Protein AF-A0A840PJP5-F1 (afdb_monomer)

InterPro domains:
  IPR010095 Cas12f1-like, TNB domain [PF07282] (1-34)

Sequence (54 aa):
MLEYKAAWYGRTLMVVDRWSPSSKLCSACGALQKTMPLDVRERAAPVARSMIGM

Solvent-accessible surface area (backbone atoms only — not comparable to full-atom values): 3881 Å² total; per-residue (Å²): 131,66,63,68,58,24,61,75,69,77,45,89,83,82,88,76,68,91,83,58,59,68,89,42,36,36,90,88,75,65,50,74,52,93,76,80,67,90,86,63,86,73,80,88,46,80,70,57,66,66,66,77,73,119

Radius of gyration: 16.05 Å; Cα contacts (8 Å, |Δi|>4): 27; chains: 1; bounding box: 30×32×34 Å

Mean predicted aligned error: 8.21 Å

Organism: NCBI:txid1073253

Structure (mmCIF, N/CA/C/O backbone):
data_AF-A0A840PJP5-F1
#
_entry.id   AF-A0A840PJP5-F1
#
loop_
_atom_site.group_PDB
_atom_site.id
_atom_site.type_symbol
_atom_site.label_atom_id
_atom_site.label_alt_id
_atom_site.label_comp_id
_atom_site.label_asym_id
_atom_site.label_entity_id
_atom_site.label_seq_id
_atom_site.pdbx_PDB_ins_code
_atom_site.Cartn_x
_atom_site.Cartn_y
_atom_site.Cartn_z
_atom_site.occupancy
_atom_site.B_iso_or_equiv
_atom_site.auth_seq_id
_atom_site.auth_comp_id
_atom_site.auth_asym_id
_atom_site.auth_atom_id
_atom_site.pdbx_PDB_model_num
ATOM 1 N N . MET A 1 1 ? -6.490 -10.551 14.186 1.00 78.56 1 MET A N 1
ATOM 2 C CA . MET A 1 1 ? -7.742 -9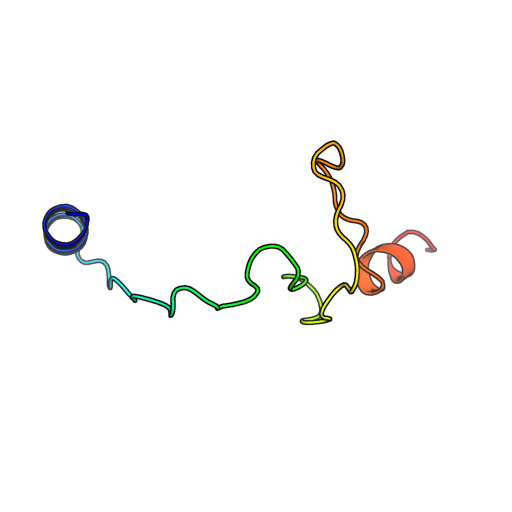.821 13.911 1.00 78.56 1 MET A CA 1
ATOM 3 C C . MET A 1 1 ? -7.454 -8.333 14.070 1.00 78.56 1 MET A C 1
ATOM 5 O O . MET A 1 1 ? -6.993 -7.945 15.138 1.00 78.56 1 MET A O 1
ATOM 9 N N . LEU A 1 2 ? -7.565 -7.530 13.009 1.00 90.75 2 LEU A N 1
ATOM 10 C CA . LEU A 1 2 ? -7.284 -6.079 13.045 1.00 90.75 2 LEU A CA 1
ATOM 11 C C . LEU A 1 2 ? -8.563 -5.256 13.278 1.00 90.75 2 LEU A C 1
ATOM 13 O O . LEU A 1 2 ? -8.484 -4.088 13.656 1.00 90.75 2 LEU A O 1
ATOM 17 N N . GLU A 1 3 ? -9.726 -5.884 13.116 1.00 92.88 3 GLU A N 1
ATOM 18 C CA . GLU A 1 3 ? -11.061 -5.303 13.252 1.00 92.88 3 GLU A CA 1
ATOM 19 C C . GLU A 1 3 ? -11.264 -4.645 14.620 1.00 92.88 3 GLU A C 1
ATOM 21 O O . GLU A 1 3 ? -11.756 -3.523 14.696 1.00 92.88 3 GLU A O 1
ATOM 26 N N . TYR A 1 4 ? -10.810 -5.290 15.701 1.00 93.44 4 TYR A N 1
ATOM 27 C CA . TYR A 1 4 ? -10.975 -4.741 17.049 1.00 93.44 4 TYR A CA 1
ATOM 28 C C . TYR A 1 4 ? -10.187 -3.436 17.249 1.00 93.44 4 TYR A C 1
ATOM 30 O O . TYR A 1 4 ? -10.680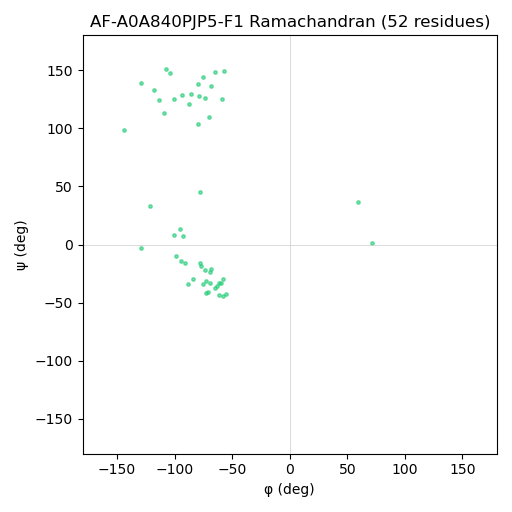 -2.506 17.880 1.00 93.44 4 TYR A O 1
ATOM 38 N N . LYS A 1 5 ? -8.984 -3.325 16.664 1.00 94.88 5 LYS A N 1
ATOM 39 C CA . LYS A 1 5 ? -8.183 -2.092 16.725 1.00 94.88 5 LYS A CA 1
ATOM 40 C C . LYS A 1 5 ? -8.808 -0.999 15.872 1.00 94.88 5 LYS A C 1
ATOM 42 O O . LYS A 1 5 ? -8.850 0.153 16.288 1.00 94.88 5 LYS A O 1
ATOM 47 N N . ALA A 1 6 ? -9.297 -1.360 14.687 1.00 94.81 6 ALA A N 1
ATOM 48 C CA . ALA A 1 6 ? -9.990 -0.426 13.811 1.00 94.81 6 ALA A CA 1
ATOM 49 C C . ALA A 1 6 ? -11.216 0.182 14.519 1.00 94.81 6 ALA A C 1
ATOM 51 O O . ALA A 1 6 ? -11.359 1.404 14.531 1.00 94.81 6 ALA A O 1
ATOM 52 N N . ALA A 1 7 ? -12.007 -0.644 15.216 1.00 93.56 7 ALA A N 1
ATOM 53 C CA . ALA A 1 7 ? -13.134 -0.195 16.033 1.00 93.56 7 ALA A CA 1
ATOM 54 C C . ALA A 1 7 ? -12.707 0.742 17.179 1.00 93.56 7 ALA A C 1
ATOM 56 O O . ALA A 1 7 ? -13.336 1.776 17.383 1.00 93.56 7 ALA A O 1
ATOM 57 N N . TRP A 1 8 ? -11.614 0.435 17.890 1.00 95.19 8 TRP A N 1
ATOM 58 C CA . TRP A 1 8 ? -11.120 1.272 18.997 1.00 95.19 8 TRP A CA 1
ATOM 59 C C . TRP A 1 8 ? -10.692 2.676 18.568 1.00 95.19 8 TRP A C 1
ATOM 61 O O . TRP A 1 8 ? -10.888 3.632 19.311 1.00 95.19 8 TRP A O 1
ATOM 71 N N . TYR A 1 9 ? -10.108 2.808 17.377 1.00 94.88 9 TYR A N 1
ATOM 72 C CA . TYR A 1 9 ? -9.594 4.086 16.875 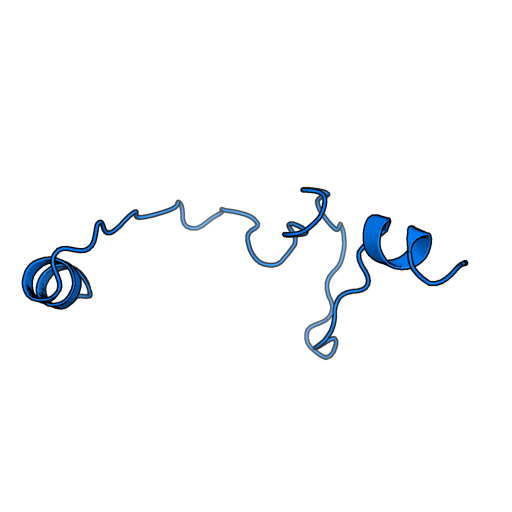1.00 94.88 9 TYR A CA 1
ATOM 73 C C . TYR A 1 9 ? -10.534 4.777 15.876 1.00 94.88 9 TYR A C 1
ATOM 75 O O . TYR A 1 9 ? -10.121 5.750 15.242 1.00 94.88 9 TYR A O 1
ATOM 83 N N . GLY A 1 10 ? -11.760 4.270 15.691 1.00 94.19 10 GLY A N 1
ATOM 84 C CA . GLY A 1 10 ? -12.718 4.811 14.721 1.00 94.19 10 GLY A CA 1
ATOM 85 C C . GLY A 1 10 ? -12.190 4.794 13.281 1.00 94.19 10 GLY A C 1
ATOM 86 O O . GLY A 1 10 ? -12.403 5.743 12.528 1.00 94.19 10 GLY A O 1
ATOM 87 N N . ARG A 1 11 ? -11.429 3.758 12.906 1.00 95.12 11 ARG A N 1
ATOM 88 C CA . ARG A 1 11 ? -10.837 3.600 11.569 1.00 95.12 11 ARG A CA 1
ATOM 89 C C . ARG A 1 11 ? -11.604 2.571 10.752 1.00 95.12 11 ARG A C 1
ATOM 91 O O . ARG A 1 11 ? -12.072 1.568 11.280 1.00 95.12 11 ARG A O 1
ATOM 98 N N . THR A 1 12 ? -11.650 2.786 9.443 1.00 93.62 12 THR A N 1
ATOM 99 C CA . THR A 1 12 ? -12.213 1.824 8.492 1.00 93.62 12 THR A CA 1
ATOM 100 C C . THR A 1 12 ? -11.155 0.800 8.094 1.00 93.62 12 THR A C 1
ATOM 102 O O . THR A 1 12 ? -10.053 1.168 7.687 1.00 93.62 12 THR A O 1
ATOM 105 N N . LEU A 1 13 ? -11.493 -0.486 8.189 1.00 92.88 13 LEU A N 1
ATOM 106 C CA . LEU A 1 13 ? -10.660 -1.585 7.708 1.00 92.88 13 LEU A CA 1
ATOM 107 C C . LEU A 1 13 ? -11.190 -2.078 6.357 1.00 92.88 13 LEU A C 1
ATOM 109 O O . LEU A 1 13 ? -12.354 -2.450 6.253 1.00 92.88 13 LEU A O 1
ATOM 113 N N . MET A 1 14 ? -10.326 -2.099 5.341 1.00 92.19 14 MET A N 1
ATOM 114 C CA . MET A 1 14 ? -10.634 -2.621 4.007 1.00 92.19 14 MET A CA 1
ATOM 115 C C . MET A 1 14 ? -9.790 -3.868 3.747 1.00 92.19 14 MET A C 1
ATOM 117 O O . MET A 1 14 ? -8.563 -3.817 3.838 1.00 92.19 14 MET A O 1
ATOM 121 N N . VAL A 1 15 ? -10.444 -4.985 3.428 1.00 91.69 15 VAL A N 1
ATOM 122 C CA . VAL A 1 15 ? -9.775 -6.239 3.062 1.00 91.69 15 VAL A CA 1
ATOM 123 C C . VAL A 1 15 ? -9.644 -6.294 1.545 1.00 91.69 15 VAL A C 1
ATOM 125 O O . VAL A 1 15 ? -10.621 -6.092 0.829 1.00 91.69 15 VAL A O 1
ATOM 128 N N . VAL A 1 16 ? -8.434 -6.556 1.058 1.00 91.12 16 VAL A N 1
ATOM 129 C CA . VAL A 1 16 ? -8.136 -6.6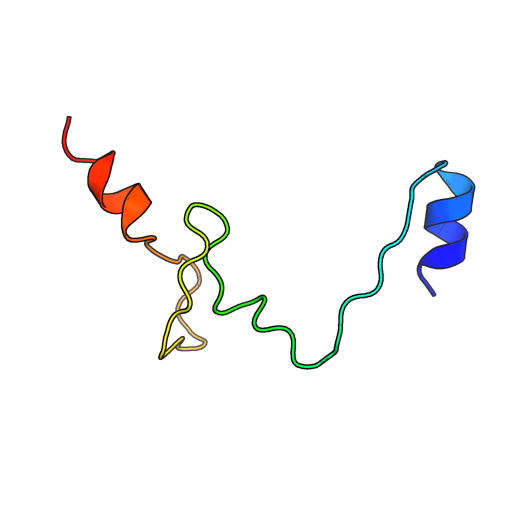93 -0.373 1.00 91.12 16 VAL A CA 1
ATOM 130 C C . VAL A 1 16 ? -7.875 -8.165 -0.691 1.00 91.12 16 VAL A C 1
ATOM 132 O O . VAL A 1 16 ? -7.428 -8.918 0.174 1.00 91.12 16 VAL A O 1
ATOM 135 N N . ASP A 1 17 ? -8.164 -8.572 -1.927 1.00 92.12 17 ASP A N 1
ATOM 136 C CA . ASP A 1 17 ? -7.947 -9.937 -2.405 1.00 92.12 17 ASP A CA 1
ATOM 137 C C . ASP A 1 17 ? -6.485 -10.407 -2.270 1.00 92.12 17 ASP A C 1
ATOM 139 O O . ASP A 1 17 ? -5.536 -9.623 -2.386 1.00 92.12 17 ASP A O 1
ATOM 143 N N . ARG A 1 18 ? -6.310 -11.720 -2.073 1.00 89.00 18 ARG A N 1
ATOM 144 C CA . ARG A 1 18 ? -5.002 -12.370 -1.905 1.00 89.00 18 ARG A CA 1
ATOM 145 C C . ARG A 1 18 ? -4.095 -12.223 -3.129 1.00 89.00 18 ARG A C 1
ATOM 147 O O . ARG A 1 18 ? -2.878 -12.163 -2.969 1.00 89.00 18 ARG A O 1
ATOM 154 N N . TRP A 1 19 ? -4.662 -12.193 -4.329 1.00 88.19 19 TRP A N 1
ATOM 155 C CA . TRP A 1 19 ? -3.931 -12.118 -5.594 1.00 88.19 19 TRP A CA 1
ATOM 156 C C . TRP A 1 19 ? -3.740 -10.684 -6.082 1.00 88.19 19 TRP A C 1
ATOM 158 O O 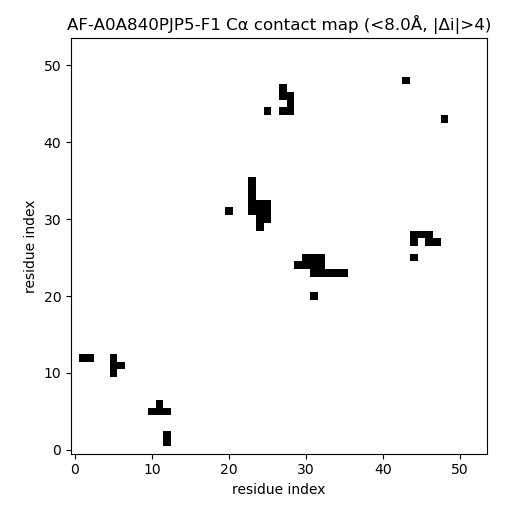. TRP A 1 19 ? -3.236 -10.466 -7.185 1.00 88.19 19 TRP A O 1
ATOM 168 N N . SER A 1 20 ? -4.099 -9.700 -5.256 1.00 85.75 20 SER A N 1
ATOM 169 C CA . SER A 1 20 ? -3.832 -8.300 -5.548 1.00 85.75 20 SER A CA 1
ATOM 170 C C . SER A 1 20 ? -2.325 -8.066 -5.731 1.00 85.75 20 SER A C 1
ATOM 172 O O . SER A 1 20 ? -1.538 -8.382 -4.831 1.00 85.75 20 SER A O 1
ATOM 174 N N . PRO A 1 21 ? -1.883 -7.493 -6.866 1.00 87.38 21 PRO A N 1
ATOM 175 C CA . PRO A 1 21 ? -0.469 -7.306 -7.189 1.00 87.38 21 PRO A CA 1
ATOM 176 C C . PRO A 1 21 ? 0.154 -6.111 -6.441 1.00 87.38 21 PRO A C 1
ATOM 178 O O . PRO A 1 21 ? 0.885 -5.316 -7.028 1.00 87.38 21 PRO A O 1
ATOM 181 N N . SER A 1 22 ? -0.109 -5.974 -5.140 1.00 86.50 22 SER A N 1
ATOM 182 C CA . SER A 1 22 ? 0.251 -4.803 -4.326 1.00 86.50 22 SER A CA 1
ATOM 183 C C . SER A 1 22 ? 1.754 -4.511 -4.279 1.00 86.50 22 SER A C 1
ATOM 185 O O . SER A 1 22 ? 2.154 -3.352 -4.241 1.00 86.50 22 SER A O 1
ATOM 187 N N . SER A 1 23 ? 2.601 -5.542 -4.331 1.00 83.88 23 SER A N 1
ATOM 188 C CA . SER A 1 23 ? 4.060 -5.385 -4.350 1.00 83.88 23 SER A CA 1
ATOM 189 C C . SER A 1 23 ? 4.591 -4.920 -5.708 1.00 83.88 23 SER A C 1
ATOM 191 O O . SER A 1 23 ? 5.555 -4.156 -5.762 1.00 83.88 23 SER A O 1
ATOM 193 N N . LYS A 1 24 ? 3.947 -5.352 -6.800 1.00 86.12 24 LYS A N 1
ATOM 194 C CA . LYS A 1 24 ? 4.343 -5.052 -8.186 1.00 86.12 24 LYS A CA 1
ATOM 195 C C . LYS A 1 24 ? 3.687 -3.788 -8.740 1.00 86.12 24 LYS A C 1
ATOM 197 O O . LYS A 1 24 ? 4.132 -3.285 -9.771 1.00 86.12 24 LYS A O 1
ATOM 202 N N . LEU A 1 25 ? 2.637 -3.294 -8.088 1.00 87.12 25 LEU A N 1
ATOM 203 C CA . LEU A 1 25 ? 1.962 -2.052 -8.435 1.00 87.12 25 LEU A CA 1
ATOM 204 C C . LEU A 1 25 ? 2.768 -0.858 -7.912 1.00 87.12 25 LEU A C 1
ATOM 206 O O . LEU A 1 25 ? 3.109 -0.772 -6.731 1.00 87.12 25 LEU A O 1
ATOM 210 N N . CYS A 1 26 ? 3.064 0.096 -8.789 1.00 84.81 26 CYS A N 1
ATOM 211 C CA . CYS A 1 26 ? 3.662 1.353 -8.368 1.00 84.81 26 CYS A CA 1
ATOM 212 C C . CYS A 1 26 ? 2.626 2.239 -7.658 1.00 84.81 26 CYS A C 1
ATOM 214 O O . CYS A 1 26 ? 1.601 2.571 -8.245 1.00 84.81 26 CYS A O 1
ATOM 216 N N . SER A 1 27 ? 2.918 2.697 -6.437 1.00 82.81 27 SER A N 1
ATOM 217 C CA . SER A 1 27 ? 2.046 3.624 -5.697 1.00 82.81 27 SER A CA 1
ATOM 218 C C . SER A 1 27 ? 1.988 5.033 -6.295 1.00 82.81 27 SER A C 1
ATOM 220 O O . SER A 1 27 ? 1.018 5.743 -6.066 1.00 82.81 27 SER A O 1
ATOM 222 N N . ALA A 1 28 ? 3.007 5.442 -7.057 1.00 82.25 28 ALA A N 1
ATOM 223 C CA . ALA A 1 28 ? 3.083 6.779 -7.643 1.00 82.25 28 ALA A CA 1
ATOM 224 C C . ALA A 1 28 ? 2.405 6.878 -9.020 1.00 82.25 28 ALA A C 1
ATOM 226 O O . ALA A 1 28 ? 1.855 7.921 -9.353 1.00 82.25 28 ALA A O 1
ATOM 227 N N . CYS A 1 29 ? 2.449 5.816 -9.835 1.00 82.31 29 CYS A N 1
ATOM 228 C CA . CYS A 1 29 ? 1.912 5.846 -11.204 1.00 82.31 29 CYS A CA 1
ATOM 229 C C . CYS A 1 29 ? 0.952 4.704 -11.560 1.00 82.31 29 CYS A C 1
ATOM 231 O O . CYS A 1 29 ? 0.462 4.662 -12.683 1.00 82.31 29 CYS A O 1
ATOM 233 N N . GLY A 1 30 ? 0.711 3.744 -10.665 1.00 84.00 30 GLY A N 1
ATOM 234 C CA . GLY A 1 30 ? -0.186 2.611 -10.920 1.00 84.00 30 GLY A CA 1
ATOM 235 C C . GLY A 1 30 ? 0.344 1.563 -11.908 1.00 84.00 30 GLY A C 1
ATOM 236 O O . GLY A 1 30 ? -0.345 0.586 -12.183 1.00 84.00 30 GLY A O 1
ATOM 237 N N . ALA A 1 31 ? 1.561 1.718 -12.442 1.00 84.88 31 ALA A N 1
ATOM 238 C CA . ALA A 1 31 ? 2.128 0.757 -13.387 1.00 84.88 31 ALA A CA 1
ATOM 239 C C . ALA A 1 31 ? 2.438 -0.594 -12.717 1.00 84.88 31 ALA A C 1
ATOM 241 O O . ALA A 1 31 ? 3.027 -0.636 -11.633 1.00 84.88 31 ALA A O 1
ATOM 242 N N . LEU A 1 32 ? 2.098 -1.693 -13.400 1.00 86.06 32 LEU A N 1
ATOM 243 C CA . LEU A 1 32 ? 2.423 -3.058 -12.982 1.00 86.06 32 LEU A CA 1
ATOM 244 C C . LEU A 1 32 ? 3.797 -3.483 -13.505 1.00 86.06 32 LEU A C 1
ATOM 246 O O . LEU A 1 32 ? 4.032 -3.537 -14.713 1.00 86.06 32 LEU A O 1
ATOM 250 N N . GLN A 1 33 ? 4.698 -3.824 -12.589 1.00 82.12 33 GLN A N 1
ATOM 251 C CA . GLN A 1 33 ? 6.017 -4.355 -12.924 1.00 82.12 33 GLN A CA 1
ATOM 252 C C . GLN A 1 33 ? 5.945 -5.847 -13.265 1.00 82.12 33 GLN A C 1
ATOM 254 O O . GLN A 1 33 ? 5.282 -6.628 -12.581 1.00 82.12 33 GLN A O 1
ATOM 259 N N . LYS A 1 34 ? 6.672 -6.264 -14.308 1.00 82.81 34 LY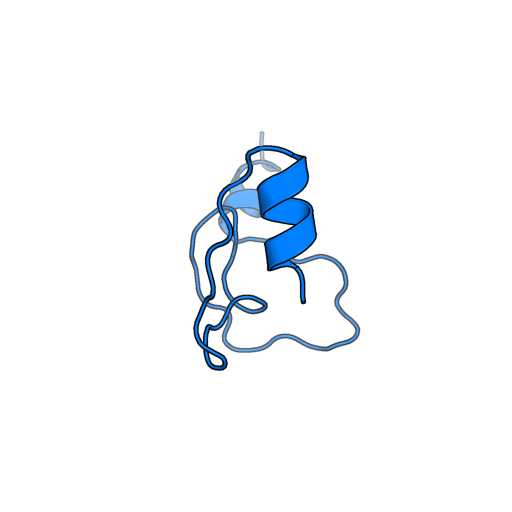S A N 1
ATOM 260 C CA . LYS A 1 34 ? 6.732 -7.675 -14.730 1.00 82.81 34 LYS A CA 1
ATOM 261 C C . LYS A 1 34 ? 7.562 -8.522 -13.758 1.00 82.81 34 LYS A C 1
ATOM 263 O O . LYS A 1 34 ? 7.137 -9.610 -13.364 1.00 82.81 34 LYS A O 1
ATOM 268 N N . THR A 1 35 ? 8.692 -7.979 -13.304 1.00 82.62 35 THR A N 1
ATOM 269 C CA . THR A 1 35 ? 9.677 -8.673 -12.464 1.00 82.62 35 THR A CA 1
ATOM 270 C C . THR A 1 35 ? 10.013 -7.830 -11.241 1.00 82.62 35 THR A C 1
ATOM 272 O O . THR A 1 35 ? 10.154 -6.615 -11.350 1.00 82.62 35 THR A O 1
ATOM 275 N N . MET A 1 36 ? 10.140 -8.474 -10.081 1.00 79.56 36 MET A N 1
ATOM 276 C CA . MET A 1 36 ? 10.540 -7.825 -8.834 1.00 79.56 36 MET A CA 1
ATOM 277 C C . MET A 1 36 ? 11.413 -8.790 -8.017 1.00 79.56 36 MET A C 1
ATOM 279 O O . MET A 1 36 ? 10.870 -9.702 -7.390 1.00 79.56 36 MET A O 1
ATOM 283 N N . PRO A 1 37 ? 12.748 -8.639 -8.075 1.00 83.19 37 PRO A N 1
ATOM 284 C CA . PRO A 1 37 ? 13.677 -9.414 -7.257 1.00 83.19 37 PRO A CA 1
ATOM 285 C C . PRO A 1 37 ? 13.510 -9.090 -5.764 1.00 83.19 37 PRO A C 1
ATO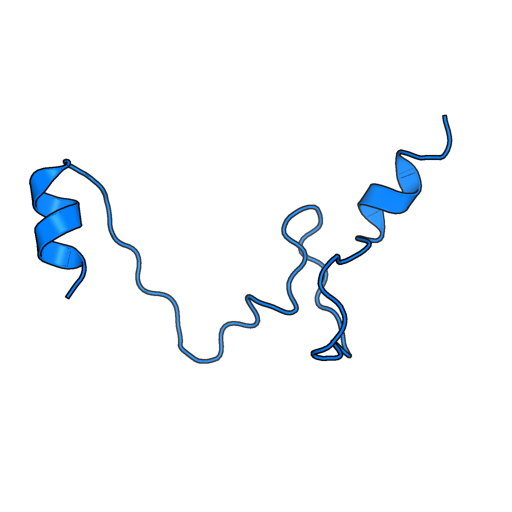M 287 O O . PRO A 1 37 ? 13.155 -7.968 -5.404 1.00 83.19 37 PRO A O 1
ATOM 290 N N . LEU A 1 38 ? 13.749 -10.072 -4.892 1.00 85.50 38 LEU A N 1
ATOM 291 C CA . LEU A 1 38 ? 13.538 -9.954 -3.438 1.00 85.50 38 LEU A CA 1
ATOM 292 C C . LEU A 1 38 ? 14.594 -9.085 -2.734 1.00 85.50 38 LEU A C 1
ATOM 294 O O . LEU A 1 38 ? 14.348 -8.574 -1.643 1.00 85.50 38 LEU A O 1
ATOM 298 N N . ASP A 1 39 ? 15.763 -8.926 -3.345 1.00 87.94 39 ASP A N 1
ATOM 299 C CA . ASP A 1 39 ? 16.878 -8.109 -2.863 1.00 87.94 39 ASP A CA 1
ATOM 300 C C . ASP A 1 39 ? 16.664 -6.603 -3.100 1.00 87.94 39 ASP A C 1
ATOM 302 O O . ASP A 1 39 ? 17.267 -5.769 -2.420 1.00 87.94 39 ASP A O 1
ATOM 306 N N . VAL A 1 40 ? 15.753 -6.240 -4.007 1.00 82.19 40 VAL A N 1
ATOM 307 C CA . VAL A 1 40 ? 15.453 -4.847 -4.345 1.00 82.19 40 VAL A CA 1
ATOM 308 C C . VAL A 1 40 ? 14.527 -4.241 -3.292 1.00 82.19 40 VAL A C 1
ATO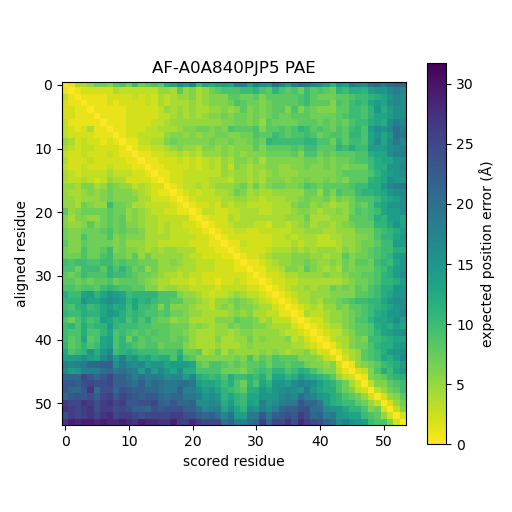M 310 O O . VAL A 1 40 ? 13.319 -4.485 -3.265 1.00 82.19 40 VAL A O 1
ATOM 313 N N . ARG A 1 41 ? 15.099 -3.408 -2.419 1.00 82.06 41 ARG A N 1
ATOM 314 C CA . ARG A 1 41 ? 14.361 -2.722 -1.344 1.00 82.06 41 ARG A CA 1
ATOM 315 C C . ARG A 1 41 ? 13.685 -1.429 -1.792 1.00 82.06 41 ARG A C 1
ATOM 317 O O . ARG A 1 41 ? 12.633 -1.084 -1.260 1.00 82.06 41 ARG A O 1
ATOM 324 N N . GLU A 1 42 ? 14.253 -0.746 -2.783 1.00 81.31 42 GLU A N 1
ATOM 325 C CA . GLU A 1 42 ? 13.737 0.514 -3.316 1.00 81.31 42 GLU A CA 1
ATOM 326 C C . GLU A 1 42 ? 13.361 0.362 -4.789 1.00 81.31 42 GLU A C 1
ATOM 328 O O . GLU A 1 42 ? 14.101 -0.213 -5.586 1.00 81.31 42 GLU A O 1
ATOM 333 N N . ARG A 1 43 ? 12.170 0.845 -5.154 1.00 71.12 43 ARG A N 1
ATOM 334 C CA . ARG A 1 43 ? 11.621 0.687 -6.503 1.00 71.12 43 ARG A CA 1
ATOM 335 C C . ARG A 1 43 ? 11.634 2.025 -7.224 1.00 71.12 43 ARG A C 1
ATOM 337 O O . ARG A 1 43 ? 10.851 2.910 -6.890 1.00 71.12 43 ARG A O 1
ATOM 344 N N . ALA A 1 44 ? 12.454 2.138 -8.264 1.00 70.06 44 ALA A N 1
ATOM 345 C CA . ALA A 1 44 ? 12.395 3.274 -9.171 1.00 70.06 44 ALA A CA 1
ATOM 346 C C . ALA A 1 44 ? 11.103 3.202 -10.002 1.00 70.06 44 ALA A C 1
ATOM 348 O O . ALA A 1 44 ? 10.937 2.338 -10.864 1.00 70.06 44 ALA A O 1
ATOM 349 N N . ALA A 1 45 ? 10.164 4.105 -9.731 1.00 67.12 45 ALA A N 1
ATOM 350 C CA . ALA A 1 45 ? 8.994 4.282 -10.576 1.00 67.12 45 ALA A CA 1
ATOM 351 C C . ALA A 1 45 ? 9.385 5.037 -11.860 1.00 67.12 45 ALA A C 1
ATOM 353 O O . ALA A 1 45 ? 10.180 5.977 -11.784 1.00 67.12 45 ALA A O 1
ATOM 354 N N . PRO A 1 46 ? 8.793 4.723 -13.027 1.00 62.72 46 PRO A N 1
ATOM 355 C CA . PRO A 1 46 ? 9.050 5.484 -14.251 1.00 62.72 46 PRO A CA 1
ATOM 356 C C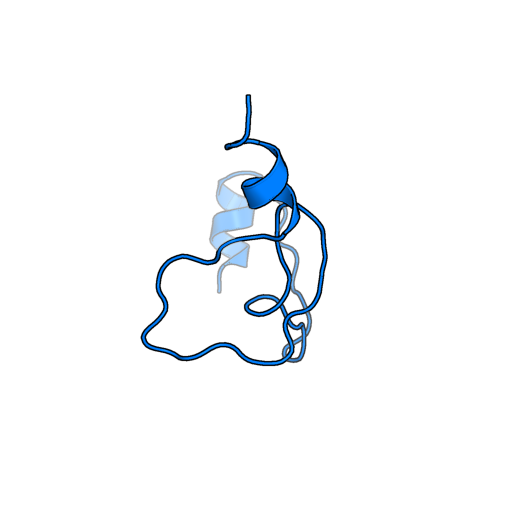 . PRO A 1 46 ? 8.704 6.975 -14.088 1.00 62.72 46 PRO A C 1
ATOM 358 O O . PRO A 1 46 ? 9.384 7.820 -14.659 1.00 62.72 46 PRO A O 1
ATOM 361 N N . VAL A 1 47 ? 7.722 7.308 -13.238 1.00 62.00 47 VAL A N 1
ATOM 362 C CA . VAL A 1 47 ? 7.376 8.701 -12.907 1.00 62.00 47 VAL A CA 1
ATOM 363 C C . VAL A 1 47 ? 8.412 9.386 -12.004 1.00 62.00 47 VAL A C 1
ATOM 365 O O . VAL A 1 47 ? 8.649 10.578 -12.155 1.00 62.00 47 VAL A O 1
ATOM 368 N N . ALA A 1 48 ? 9.096 8.644 -11.123 1.00 55.12 48 ALA A N 1
ATOM 369 C CA . ALA A 1 48 ? 10.146 9.204 -10.266 1.00 55.12 48 ALA A CA 1
ATOM 370 C C . ALA A 1 48 ? 11.383 9.599 -11.087 1.00 55.12 48 ALA A C 1
ATOM 372 O O . ALA A 1 48 ? 12.019 10.610 -10.807 1.00 55.12 48 ALA A O 1
ATOM 373 N N . ARG A 1 49 ? 11.680 8.867 -12.169 1.00 52.47 49 ARG A N 1
ATOM 374 C CA . ARG A 1 49 ? 12.785 9.205 -13.080 1.00 52.47 49 ARG A CA 1
ATOM 375 C C . ARG A 1 49 ? 12.542 10.493 -13.879 1.00 52.47 49 ARG A C 1
ATOM 377 O O . ARG A 1 49 ? 13.508 11.105 -14.315 1.00 52.47 49 ARG A O 1
ATOM 384 N N . SER A 1 50 ? 11.287 10.930 -14.022 1.00 52.62 50 SER A N 1
ATOM 385 C CA . SER A 1 50 ? 10.937 12.208 -14.662 1.00 52.62 50 SER A CA 1
ATOM 386 C C . SER A 1 50 ? 11.147 13.430 -13.756 1.00 52.62 50 SER A C 1
ATOM 388 O O . SER A 1 50 ? 11.169 14.541 -14.271 1.00 52.62 50 SER A O 1
ATOM 390 N N . MET A 1 51 ? 11.288 13.252 -12.435 1.00 48.88 51 MET A N 1
ATOM 391 C CA . MET A 1 51 ? 11.461 14.354 -11.471 1.00 48.88 51 MET A CA 1
ATOM 392 C C . MET A 1 51 ? 12.922 14.604 -11.064 1.00 48.88 51 MET A C 1
ATOM 394 O O . MET A 1 51 ? 13.202 15.610 -10.430 1.00 48.88 51 MET A O 1
ATOM 398 N N . ILE A 1 52 ? 13.857 13.722 -11.435 1.00 55.75 52 ILE A N 1
ATOM 399 C CA . ILE A 1 52 ? 15.300 13.850 -11.125 1.00 55.75 52 ILE A CA 1
ATOM 400 C C . ILE A 1 52 ? 16.052 14.520 -12.306 1.00 55.75 52 ILE A C 1
ATOM 402 O O . ILE A 1 52 ? 17.271 14.468 -12.404 1.00 55.75 52 ILE A O 1
ATOM 406 N N . GLY A 1 53 ? 15.309 15.115 -13.246 1.00 50.41 53 GLY A N 1
ATOM 407 C CA . GLY A 1 53 ? 15.815 15.779 -14.452 1.00 50.41 53 GLY A CA 1
ATOM 408 C C . GLY A 1 53 ? 15.406 17.251 -14.565 1.00 50.41 53 GLY A C 1
ATOM 409 O O . GLY A 1 53 ? 15.169 17.711 -15.681 1.00 50.41 53 GLY A O 1
ATOM 410 N N . MET A 1 54 ? 15.286 17.958 -13.437 1.00 42.06 54 MET A N 1
ATOM 411 C CA . MET A 1 54 ? 15.270 19.426 -13.351 1.00 42.06 54 MET A CA 1
ATOM 412 C C . MET A 1 54 ? 16.270 19.878 -12.296 1.00 42.06 54 MET A C 1
ATOM 414 O O . MET A 1 54 ? 16.293 19.239 -11.219 1.00 42.06 54 MET A O 1
#

Secondary structure (DSSP, 8-state):
--HHHHHHTTPPP----TT--TTTB-TTT-PBPS---TT--S---HHHHTTS--

Foldseek 3Di:
DCVVVCVVVVHDDDDDDPPPQVVQADPVPRDGHPDDDPPDPDDDDPVNVVVVPD

pLDDT: mean 80.97, std 13.89, range [42.06, 95.19]